Protein AF-A0AAP2RZM5-F1 (afdb_monomer)

Mean predicted aligned error: 13.62 Å

Structure (mmCIF, N/CA/C/O backbone):
data_AF-A0AAP2RZM5-F1
#
_entry.id   AF-A0AAP2RZM5-F1
#
loop_
_atom_site.group_PDB
_atom_site.id
_atom_site.type_symbol
_atom_site.label_atom_id
_atom_site.label_alt_id
_atom_site.label_comp_id
_atom_site.label_asym_id
_atom_site.label_entity_id
_atom_site.label_seq_id
_atom_site.pdbx_PDB_ins_code
_atom_site.Cartn_x
_atom_site.Cartn_y
_atom_site.Cartn_z
_atom_site.occupancy
_atom_site.B_iso_or_equiv
_atom_site.auth_seq_id
_atom_site.auth_comp_id
_atom_site.auth_asym_id
_atom_site.auth_atom_id
_atom_site.pdbx_PDB_model_num
ATOM 1 N N . MET A 1 1 ? -26.480 -21.295 98.327 1.00 48.25 1 MET A N 1
ATOM 2 C CA . MET A 1 1 ? -26.985 -22.190 97.262 1.00 48.25 1 MET A CA 1
ATOM 3 C C . MET A 1 1 ? -27.016 -21.381 95.974 1.00 48.25 1 MET A C 1
ATOM 5 O O . MET A 1 1 ? -27.707 -20.374 95.927 1.00 48.25 1 MET A O 1
ATOM 9 N N . LYS A 1 2 ? -26.141 -21.698 95.011 1.00 50.69 2 LYS A N 1
ATOM 10 C CA . LYS A 1 2 ? -25.973 -20.930 93.764 1.00 50.69 2 LYS A CA 1
ATOM 11 C C . LYS A 1 2 ? -27.137 -21.264 92.825 1.00 50.69 2 LYS A C 1
ATOM 13 O O . LYS A 1 2 ? -27.370 -22.434 92.547 1.00 50.69 2 LYS A O 1
ATOM 18 N N . SER A 1 3 ? -27.891 -20.236 92.437 1.00 53.19 3 SER A N 1
ATOM 19 C CA . SER A 1 3 ? -29.111 -20.345 91.630 1.00 53.19 3 SER A CA 1
ATOM 20 C C . SER A 1 3 ? -28.812 -20.934 90.240 1.00 53.19 3 SER A C 1
ATOM 22 O O . SER A 1 3 ? -27.846 -20.503 89.613 1.00 53.19 3 SER A O 1
ATOM 24 N N . PRO A 1 4 ? -29.622 -21.880 89.730 1.00 59.25 4 PRO A N 1
ATOM 25 C CA . PRO A 1 4 ? -29.442 -22.463 88.397 1.00 59.25 4 PRO A CA 1
ATOM 26 C C . PRO A 1 4 ? -29.760 -21.472 87.261 1.00 59.25 4 PRO A C 1
ATOM 28 O O . PRO A 1 4 ? -29.363 -21.694 86.118 1.00 59.25 4 PRO A O 1
ATOM 31 N N . ASN A 1 5 ? -30.424 -20.348 87.563 1.00 58.69 5 ASN A N 1
ATOM 32 C CA . ASN A 1 5 ? -30.880 -19.387 86.555 1.00 58.69 5 ASN A CA 1
ATOM 33 C C . ASN A 1 5 ? -29.740 -18.604 85.885 1.00 58.69 5 ASN A C 1
ATOM 35 O O . ASN A 1 5 ? -29.883 -18.188 84.738 1.00 58.69 5 ASN A O 1
ATOM 39 N N . THR A 1 6 ? -28.603 -18.413 86.559 1.00 59.38 6 THR A N 1
ATOM 40 C CA . THR A 1 6 ? -27.450 -17.694 85.989 1.00 59.38 6 THR A CA 1
ATOM 41 C C . THR A 1 6 ? -26.715 -18.507 84.925 1.00 59.38 6 THR A C 1
ATOM 43 O O . THR A 1 6 ? -26.156 -17.926 83.999 1.00 59.38 6 THR A O 1
ATOM 46 N N . LEU A 1 7 ? -26.746 -19.841 85.013 1.00 62.22 7 LEU A N 1
ATOM 47 C CA . LEU A 1 7 ? -26.141 -20.722 84.009 1.00 62.22 7 LEU A CA 1
ATOM 48 C C . LEU A 1 7 ? -26.989 -20.798 82.734 1.00 62.22 7 LEU A C 1
ATOM 50 O O . LEU A 1 7 ? -26.431 -20.770 81.641 1.00 62.22 7 LEU A O 1
ATOM 54 N N . LEU A 1 8 ? -28.322 -20.813 82.858 1.00 64.81 8 LEU A N 1
ATOM 55 C CA . LEU A 1 8 ? -29.216 -20.755 81.695 1.00 64.81 8 LEU A CA 1
ATOM 56 C C . LEU A 1 8 ? -29.110 -19.420 80.949 1.00 64.81 8 LEU A C 1
ATOM 58 O O . LEU A 1 8 ? -29.070 -19.411 79.722 1.00 64.81 8 LEU A O 1
ATOM 62 N N . ALA A 1 9 ? -29.031 -18.302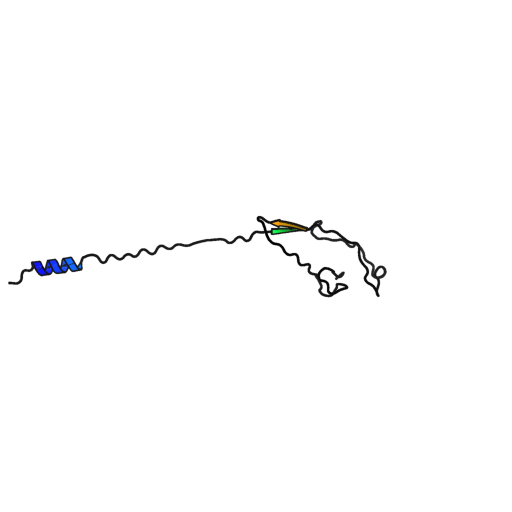 81.677 1.00 63.66 9 ALA A N 1
ATOM 63 C CA . ALA A 1 9 ? -28.878 -16.981 81.069 1.00 63.66 9 ALA A CA 1
ATOM 64 C C . ALA A 1 9 ? -27.555 -16.853 80.294 1.00 63.66 9 ALA A C 1
ATOM 66 O O . ALA A 1 9 ? -27.539 -16.313 79.190 1.00 63.66 9 ALA A O 1
ATOM 67 N N . ALA A 1 10 ? -26.461 -17.406 80.831 1.00 64.69 10 ALA A N 1
ATOM 68 C CA . ALA A 1 10 ? -25.181 -17.456 80.132 1.00 64.69 10 ALA A CA 1
ATOM 69 C C . ALA A 1 10 ? -25.256 -18.329 78.866 1.00 64.69 10 ALA A C 1
ATOM 71 O O . ALA A 1 10 ? -24.782 -17.911 77.817 1.00 64.69 10 ALA A O 1
ATOM 72 N N . LE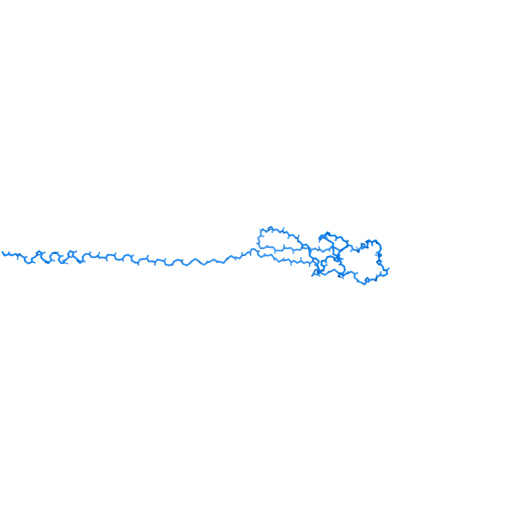U A 1 11 ? -25.914 -19.493 78.924 1.00 63.94 11 LEU A N 1
ATOM 73 C CA . LEU A 1 11 ? -26.066 -20.385 77.766 1.00 63.94 11 LEU A CA 1
ATOM 74 C C . LEU A 1 11 ? -26.891 -19.752 76.629 1.00 63.94 11 LEU A C 1
ATOM 76 O O . LEU A 1 11 ? -26.564 -19.929 75.458 1.00 63.94 11 LEU A O 1
ATOM 80 N N . LEU A 1 12 ? -27.921 -18.971 76.971 1.00 63.22 12 LEU A N 1
ATOM 81 C CA . LEU A 1 12 ? -28.747 -18.231 76.010 1.00 63.22 12 LEU A CA 1
ATOM 82 C C . LEU A 1 12 ? -27.969 -17.094 75.325 1.00 63.22 12 LEU A C 1
ATOM 84 O O . LEU A 1 12 ? -28.146 -16.870 74.129 1.00 63.22 12 LEU A O 1
ATOM 88 N N . LEU A 1 13 ? -27.056 -16.427 76.036 1.00 63.03 13 LEU A N 1
ATOM 89 C CA . LEU A 1 13 ? -26.200 -15.375 75.472 1.00 63.03 13 LEU A CA 1
ATOM 90 C C . LEU A 1 13 ? -25.136 -15.920 74.503 1.00 63.03 13 LEU A C 1
ATOM 92 O O . LEU A 1 13 ? -24.764 -15.220 73.566 1.00 63.03 13 LEU A O 1
ATOM 96 N N . LEU A 1 14 ? -24.694 -17.173 74.668 1.00 61.25 14 LEU A N 1
ATOM 97 C CA . LEU A 1 14 ? -23.797 -17.839 73.709 1.00 61.25 14 LEU A CA 1
ATOM 98 C C . LEU A 1 14 ? -24.511 -18.287 72.420 1.00 61.25 14 LEU A C 1
ATOM 100 O O . LEU A 1 14 ? -23.846 -18.606 71.438 1.00 61.25 14 LEU A O 1
ATOM 104 N N . SER A 1 15 ? -25.849 -18.300 72.411 1.00 58.88 15 SER A N 1
ATOM 105 C CA . SER A 1 15 ? -26.667 -18.646 71.239 1.00 58.88 15 SER A CA 1
ATOM 106 C C . SER A 1 15 ? -27.099 -17.437 70.402 1.00 58.88 15 SER A C 1
ATOM 108 O O . SER A 1 15 ? -27.770 -17.607 69.385 1.00 58.88 15 SER A O 1
ATOM 110 N N . ALA A 1 16 ? -26.702 -16.222 70.801 1.00 60.59 16 ALA A N 1
ATOM 111 C CA . ALA A 1 16 ? -26.964 -14.990 70.066 1.00 60.59 16 ALA A CA 1
ATOM 112 C C . ALA A 1 16 ? -26.085 -14.908 68.803 1.00 60.59 16 ALA A C 1
ATOM 114 O O . ALA A 1 16 ? -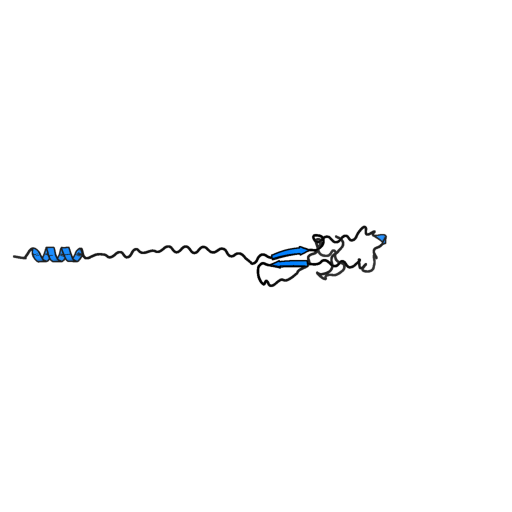25.085 -14.201 68.744 1.00 60.59 16 ALA A O 1
ATOM 115 N N . SER A 1 17 ? -26.507 -15.672 67.799 1.00 60.03 17 SER A N 1
ATOM 116 C CA . SER A 1 17 ? -26.473 -15.341 66.378 1.00 60.03 17 SER A CA 1
ATOM 117 C C . SER A 1 17 ? -25.139 -14.835 65.837 1.00 60.03 17 SER A C 1
ATOM 119 O O . SER A 1 17 ? -24.933 -13.643 65.610 1.00 60.03 17 SER A O 1
ATOM 121 N N . SER A 1 18 ? -24.268 -15.774 65.487 1.00 61.78 18 SER A N 1
ATOM 122 C CA . SER A 1 18 ? -23.291 -15.565 64.426 1.00 61.78 18 SER A CA 1
ATOM 123 C C . SER A 1 18 ? -24.040 -15.298 63.110 1.00 61.78 18 SER A C 1
ATOM 125 O O . SER A 1 18 ? -24.470 -16.211 62.408 1.00 61.78 18 SER A O 1
ATOM 127 N N . ALA A 1 19 ? -24.251 -14.023 62.783 1.00 64.06 19 ALA A N 1
ATOM 128 C CA . ALA A 1 19 ? -24.770 -13.619 61.484 1.00 64.06 19 ALA A CA 1
ATOM 129 C C . ALA A 1 19 ? -23.660 -13.798 60.436 1.00 64.06 19 ALA A C 1
ATOM 131 O O . ALA A 1 19 ? -22.807 -12.929 60.258 1.00 64.06 19 ALA A O 1
ATOM 132 N N . ILE A 1 20 ? -23.638 -14.950 59.763 1.00 64.44 20 ILE A N 1
ATOM 133 C CA . ILE A 1 20 ? -22.768 -15.167 58.606 1.00 64.44 20 ILE A CA 1
ATOM 134 C C . ILE A 1 20 ? -23.404 -14.422 57.429 1.00 64.44 20 ILE A C 1
ATOM 136 O O . ILE A 1 20 ? -24.362 -14.889 56.817 1.00 64.44 20 ILE A O 1
ATOM 140 N N . ALA A 1 21 ? -22.871 -13.245 57.111 1.00 61.91 21 ALA A N 1
ATOM 141 C CA . ALA A 1 21 ? -23.176 -12.542 55.871 1.00 61.91 21 ALA A CA 1
ATOM 142 C C . ALA A 1 21 ? -22.336 -13.142 54.731 1.00 61.91 21 ALA A C 1
ATOM 144 O O . ALA A 1 21 ? -21.352 -12.557 54.287 1.00 61.91 21 ALA A O 1
ATOM 145 N N . ALA A 1 22 ? -22.702 -14.340 54.273 1.00 62.09 22 ALA A N 1
ATOM 146 C CA . ALA A 1 22 ? -22.141 -14.927 53.059 1.00 62.09 22 ALA A CA 1
ATOM 147 C C . ALA A 1 22 ? -22.977 -14.469 51.857 1.00 62.09 22 ALA A C 1
ATOM 149 O O . ALA A 1 22 ? -23.831 -15.198 51.367 1.00 62.09 22 ALA A O 1
ATOM 150 N N . SER A 1 23 ? -22.772 -13.228 51.417 1.00 65.12 23 SER A N 1
ATOM 151 C CA . SER A 1 23 ? -23.383 -12.723 50.186 1.00 65.12 23 SER A CA 1
ATOM 152 C C . SER A 1 23 ? -22.289 -12.400 49.179 1.00 65.12 23 SER A C 1
ATOM 154 O O . SER A 1 23 ? -21.917 -11.242 49.003 1.00 65.12 23 SER A O 1
ATOM 156 N N . SER A 1 24 ? -21.751 -13.428 48.525 1.00 69.94 24 SER A N 1
ATOM 157 C CA . SER A 1 24 ? -20.984 -13.246 47.294 1.00 69.94 24 SER A CA 1
ATOM 158 C C . SER A 1 24 ? -21.966 -13.137 46.128 1.00 69.94 24 SER A C 1
ATOM 160 O O . SER A 1 24 ? -22.720 -14.072 45.865 1.00 69.94 24 SER A O 1
ATOM 162 N N . VAL A 1 25 ? -21.981 -11.990 45.452 1.00 74.75 25 VAL A N 1
ATOM 163 C CA . VAL A 1 25 ? -22.685 -11.821 44.176 1.00 74.75 25 VAL A CA 1
ATOM 164 C C . VAL A 1 25 ? -21.664 -12.032 43.068 1.00 74.75 25 VAL A C 1
ATOM 166 O O . VAL A 1 25 ? -20.729 -11.242 42.943 1.00 74.75 25 VAL A O 1
ATOM 169 N N . ASP A 1 26 ? -21.842 -13.082 42.272 1.00 76.94 26 ASP A N 1
ATOM 170 C CA . ASP A 1 26 ? -21.085 -13.258 41.036 1.00 76.94 26 ASP A CA 1
ATOM 171 C C . ASP A 1 26 ? -21.662 -12.336 39.958 1.00 76.94 26 ASP A C 1
ATOM 173 O O . ASP A 1 26 ? -22.787 -12.519 39.489 1.00 76.94 26 ASP A O 1
ATOM 177 N N . LEU A 1 27 ? -20.889 -11.320 39.571 1.00 73.75 27 LEU A N 1
ATOM 178 C CA . LEU A 1 27 ? -21.189 -10.466 38.428 1.00 73.75 27 LEU A CA 1
ATOM 179 C C . LEU A 1 27 ? -20.300 -10.887 37.258 1.00 73.75 27 LEU A C 1
ATOM 181 O O . LEU A 1 27 ? -19.132 -10.508 37.185 1.00 73.75 27 LEU A O 1
ATOM 185 N N . SER A 1 28 ? -20.869 -11.647 36.324 1.00 78.06 28 SER A N 1
ATOM 186 C CA . SER A 1 28 ? -20.210 -11.929 35.049 1.00 78.06 28 SER A CA 1
ATOM 187 C C . SER A 1 28 ? -20.560 -10.841 34.038 1.00 78.06 28 SER A C 1
ATOM 189 O O . SER A 1 28 ? -21.710 -10.724 33.610 1.00 78.06 28 SER A O 1
ATOM 191 N N . VAL A 1 29 ? -19.569 -10.033 33.656 1.00 82.75 29 VAL A N 1
ATOM 192 C CA . VAL A 1 29 ? -19.704 -9.060 32.567 1.00 82.75 29 VAL A CA 1
ATOM 193 C C . VAL A 1 29 ? -19.224 -9.719 31.283 1.00 82.75 29 VAL A C 1
ATOM 195 O O . VAL A 1 29 ? -18.038 -9.998 31.120 1.00 82.75 29 VAL A O 1
ATOM 198 N N . HIS A 1 30 ? -20.150 -9.939 30.356 1.00 79.38 30 HIS A N 1
ATOM 199 C CA . HIS A 1 30 ? -19.828 -10.362 29.001 1.00 79.38 30 HIS A CA 1
ATOM 200 C C . HIS A 1 30 ? -19.926 -9.159 28.067 1.00 79.38 30 HIS A C 1
ATOM 202 O O . HIS A 1 30 ? -20.949 -8.481 28.016 1.00 79.38 30 HIS A O 1
ATOM 208 N N . GLY A 1 31 ? -18.856 -8.904 27.323 1.00 74.94 31 GLY A N 1
ATOM 209 C CA . GLY A 1 31 ? -18.818 -7.900 26.271 1.00 74.94 31 GLY A CA 1
ATOM 210 C C . GLY A 1 31 ? -18.099 -8.466 25.057 1.00 74.94 31 GLY A C 1
ATOM 211 O O . GLY A 1 31 ? -17.083 -9.146 25.198 1.00 74.94 31 GLY A O 1
ATOM 212 N N . LEU A 1 32 ? -18.634 -8.192 23.871 1.00 79.50 32 LEU A N 1
ATOM 213 C CA . LEU A 1 32 ? -17.978 -8.479 22.602 1.00 79.50 32 LEU A CA 1
ATOM 214 C C . LEU A 1 32 ? -17.485 -7.155 22.025 1.00 79.50 32 LEU A C 1
ATOM 216 O O . LEU A 1 32 ? -18.292 -6.287 21.691 1.00 79.50 32 LEU A O 1
ATOM 220 N N . ILE A 1 33 ? -16.169 -6.996 21.897 1.00 69.44 33 ILE A N 1
ATOM 221 C CA . ILE A 1 33 ? -15.614 -5.891 21.118 1.00 69.44 33 ILE A CA 1
ATOM 222 C C . ILE A 1 33 ? -15.730 -6.289 19.650 1.00 69.44 33 ILE A C 1
ATOM 224 O O . ILE A 1 33 ? -14.977 -7.136 19.176 1.00 69.44 33 ILE A O 1
ATOM 228 N N . THR A 1 34 ? -16.694 -5.694 18.950 1.00 71.12 34 THR A N 1
ATOM 229 C CA . THR A 1 34 ? -16.769 -5.779 17.488 1.00 71.12 34 THR A CA 1
ATOM 230 C C . THR A 1 34 ? -16.046 -4.551 16.942 1.00 71.12 34 THR A C 1
ATOM 232 O O . THR A 1 34 ? -16.578 -3.447 17.079 1.00 71.12 34 THR A O 1
ATOM 235 N N . PRO A 1 35 ? -14.809 -4.676 16.423 1.00 67.12 35 PRO A N 1
ATOM 236 C CA . PRO A 1 35 ? -14.169 -3.557 15.742 1.00 67.12 35 PRO A CA 1
ATOM 237 C C . PRO A 1 35 ? -15.039 -3.144 14.553 1.00 67.12 35 PRO A C 1
ATOM 239 O O . PRO A 1 35 ? -15.671 -4.002 13.938 1.00 67.12 35 PRO A O 1
ATOM 242 N N . SER A 1 36 ? -15.083 -1.846 14.237 1.00 69.00 36 SER A N 1
ATOM 243 C CA . SER A 1 36 ? -15.793 -1.368 13.050 1.00 69.00 36 SER A CA 1
ATOM 244 C C . SER A 1 36 ? -15.269 -2.115 11.825 1.00 69.00 36 SER A C 1
ATOM 246 O O . SER A 1 36 ? -14.106 -1.975 11.443 1.00 69.00 36 SER A O 1
ATOM 248 N N . ALA A 1 37 ? -16.114 -2.955 11.233 1.00 82.56 37 ALA A N 1
ATOM 249 C CA . ALA A 1 37 ? -15.743 -3.677 10.034 1.00 82.56 37 ALA A CA 1
ATOM 250 C C . ALA A 1 37 ? -15.732 -2.694 8.861 1.00 82.56 37 ALA A C 1
ATOM 252 O O . ALA A 1 37 ? -16.624 -1.848 8.726 1.00 82.56 37 ALA A O 1
ATOM 253 N N . CYS A 1 38 ? -14.705 -2.798 8.022 1.00 90.44 38 CYS A N 1
ATOM 254 C CA . CYS A 1 38 ? -14.657 -2.118 6.741 1.00 90.44 38 CYS A CA 1
ATOM 255 C C . CYS A 1 38 ? -14.557 -3.168 5.639 1.00 90.44 38 CYS A C 1
ATOM 257 O O . CYS A 1 38 ? -13.725 -4.071 5.710 1.00 90.44 38 CYS A O 1
ATOM 259 N N . GLU A 1 39 ? -15.380 -3.030 4.610 1.00 93.44 39 GLU A N 1
ATOM 260 C CA . GLU A 1 39 ? -15.331 -3.851 3.410 1.00 93.44 39 GLU A CA 1
ATOM 261 C C . GLU A 1 39 ? -14.663 -3.039 2.288 1.00 93.44 39 GLU A C 1
ATOM 263 O O . GLU A 1 39 ? -15.251 -2.061 1.803 1.00 93.44 39 GLU A O 1
ATOM 268 N N . PRO A 1 40 ? -13.415 -3.371 1.904 1.00 93.19 40 PRO A N 1
ATOM 269 C CA . PRO A 1 40 ? -12.764 -2.756 0.762 1.00 93.19 40 PRO A CA 1
ATOM 270 C C . PRO A 1 40 ? -13.218 -3.421 -0.541 1.00 93.19 40 PRO A C 1
ATOM 272 O O . PRO A 1 40 ? -13.324 -4.641 -0.643 1.00 93.19 40 PRO A O 1
ATOM 275 N N . GLY A 1 41 ? -13.416 -2.610 -1.570 1.00 95.12 41 GLY A N 1
ATOM 276 C CA . GLY A 1 41 ? -13.689 -3.047 -2.929 1.00 95.12 41 GLY A CA 1
ATOM 277 C C . GLY A 1 41 ? -12.910 -2.206 -3.929 1.00 95.12 41 GLY A C 1
ATOM 278 O O . GLY A 1 41 ? -12.792 -0.991 -3.781 1.00 95.12 41 GLY A O 1
ATOM 279 N N . LEU A 1 42 ? -12.395 -2.855 -4.968 1.00 96.06 42 LEU A N 1
ATOM 280 C CA . LEU A 1 42 ? -11.769 -2.194 -6.108 1.00 96.06 42 LEU A CA 1
ATOM 281 C C . LEU A 1 42 ? -12.656 -2.353 -7.342 1.00 96.06 42 LEU A C 1
ATOM 283 O O . LEU A 1 42 ? -13.252 -3.412 -7.565 1.00 96.06 42 LEU A O 1
ATOM 287 N N . SER A 1 43 ? -12.717 -1.316 -8.176 1.00 96.31 43 SER A N 1
ATOM 288 C CA . SER A 1 43 ? -13.317 -1.419 -9.509 1.00 96.31 43 SER A CA 1
ATOM 289 C C . SER A 1 43 ? -12.720 -2.601 -10.281 1.00 96.31 43 SER A C 1
ATOM 291 O O . SER A 1 43 ? -11.530 -2.887 -10.150 1.00 96.31 43 SER A O 1
ATOM 293 N N . ASN A 1 44 ? -13.534 -3.286 -11.088 1.00 94.69 44 ASN A N 1
ATOM 294 C CA . ASN A 1 44 ? -13.112 -4.463 -11.863 1.00 94.69 44 ASN A CA 1
ATOM 295 C C . ASN A 1 44 ? -12.495 -5.603 -11.013 1.00 94.69 44 ASN A C 1
ATOM 297 O O . ASN A 1 44 ? -11.673 -6.383 -11.495 1.00 94.69 44 ASN A O 1
ATOM 301 N N . GLY A 1 45 ? -12.840 -5.678 -9.721 1.00 93.19 45 GLY A N 1
ATOM 302 C CA . GLY A 1 45 ? -12.284 -6.671 -8.797 1.00 93.19 45 GLY A CA 1
ATOM 303 C C . GLY A 1 45 ? -10.792 -6.482 -8.505 1.00 93.19 45 GLY A C 1
ATOM 304 O O . GLY A 1 45 ? -10.142 -7.427 -8.077 1.00 93.19 45 GLY A O 1
ATOM 305 N N . GLY A 1 46 ? -10.242 -5.290 -8.764 1.00 92.62 46 GLY A N 1
ATOM 306 C CA . GLY A 1 46 ? -8.814 -4.999 -8.599 1.00 92.62 46 GLY A CA 1
ATOM 307 C C . GLY A 1 46 ? -7.936 -5.439 -9.770 1.00 92.62 46 GLY A C 1
ATOM 308 O O . GLY A 1 46 ? -6.720 -5.298 -9.695 1.00 92.62 46 GLY A O 1
ATOM 309 N N . ASN A 1 47 ? -8.528 -5.932 -10.861 1.00 93.06 47 ASN A N 1
ATOM 310 C CA . ASN A 1 47 ? -7.775 -6.355 -12.036 1.00 93.06 47 ASN A CA 1
ATOM 311 C C . ASN A 1 47 ? -7.507 -5.180 -12.981 1.00 93.06 47 ASN A C 1
ATOM 313 O O . ASN A 1 47 ? -8.435 -4.485 -13.410 1.00 93.06 47 ASN A O 1
ATOM 317 N N . VAL A 1 48 ? -6.241 -5.021 -13.360 1.00 91.25 48 VAL A N 1
ATOM 318 C CA . VAL A 1 48 ? -5.789 -4.135 -14.437 1.00 91.25 48 VAL A CA 1
ATOM 319 C C . VAL A 1 48 ? -5.186 -5.008 -15.526 1.00 91.25 48 VAL A C 1
ATOM 321 O O . VAL A 1 48 ? -4.174 -5.667 -15.303 1.00 91.25 48 VAL A O 1
ATOM 324 N N . ASP A 1 49 ? -5.821 -5.029 -16.695 1.00 90.62 49 ASP A N 1
ATOM 325 C CA . ASP A 1 49 ? -5.299 -5.734 -17.863 1.00 90.62 49 ASP A CA 1
ATOM 326 C C . ASP A 1 49 ? -4.375 -4.799 -18.649 1.00 90.62 49 ASP A C 1
ATOM 328 O O . ASP A 1 49 ? -4.825 -3.828 -19.258 1.00 90.62 49 ASP A O 1
ATOM 332 N N . LEU A 1 50 ? -3.075 -5.093 -18.610 1.00 90.25 50 LEU A N 1
ATOM 333 C CA . LEU A 1 50 ? -2.051 -4.389 -19.388 1.00 90.25 50 LEU A CA 1
ATOM 334 C C . LEU A 1 50 ? -1.959 -4.916 -20.832 1.00 90.25 50 LEU A C 1
ATOM 336 O O . LEU A 1 50 ? -1.185 -4.401 -21.640 1.00 90.25 50 LEU A O 1
ATOM 340 N N . GLY A 1 51 ? -2.729 -5.954 -21.164 1.00 89.8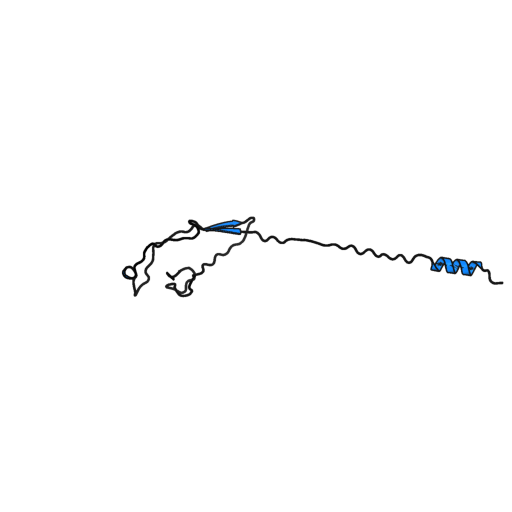1 51 GLY A N 1
ATOM 341 C CA . GLY A 1 51 ? -2.675 -6.653 -22.433 1.00 89.81 51 GLY A CA 1
ATOM 342 C C . GLY A 1 51 ? -1.377 -7.439 -22.620 1.00 89.81 51 GLY A C 1
ATOM 343 O O . GLY A 1 51 ? -0.692 -7.842 -21.677 1.00 89.81 51 GLY A O 1
ATOM 344 N N . LYS A 1 52 ? -1.030 -7.684 -23.886 1.00 90.00 52 LYS A N 1
ATOM 345 C CA . LYS A 1 52 ? 0.200 -8.386 -24.259 1.00 90.00 52 LYS A CA 1
ATOM 346 C C . LYS A 1 52 ? 1.341 -7.388 -24.426 1.00 90.00 52 LYS A C 1
ATOM 348 O O . LYS A 1 52 ? 1.404 -6.696 -25.437 1.00 90.00 52 LYS A O 1
ATOM 353 N N . LEU A 1 53 ? 2.273 -7.390 -23.480 1.00 90.31 53 LEU A N 1
ATOM 354 C CA . LEU A 1 53 ? 3.514 -6.624 -23.571 1.00 90.31 53 LEU A CA 1
ATOM 355 C C . LEU A 1 53 ? 4.617 -7.490 -24.191 1.00 90.31 53 LEU A C 1
ATOM 357 O O . LEU A 1 53 ? 4.937 -8.568 -23.688 1.00 90.31 53 LEU A O 1
ATOM 361 N N . SER A 1 54 ? 5.192 -7.043 -25.307 1.00 90.25 54 SER A N 1
ATOM 362 C CA . SER A 1 54 ? 6.378 -7.668 -25.897 1.00 90.25 54 SER A CA 1
ATOM 363 C C . SER A 1 54 ? 7.632 -7.013 -25.334 1.00 90.25 54 SER A C 1
ATOM 365 O O . SER A 1 54 ? 7.715 -5.793 -25.254 1.00 90.25 54 SER A O 1
ATOM 367 N N . ALA A 1 55 ? 8.657 -7.810 -25.026 1.00 89.19 55 ALA A N 1
ATOM 368 C CA . ALA A 1 55 ? 9.945 -7.289 -24.560 1.00 89.19 55 ALA A CA 1
ATOM 369 C C . ALA A 1 55 ? 10.590 -6.298 -25.548 1.00 89.19 55 ALA A C 1
ATOM 371 O O . ALA A 1 55 ? 11.366 -5.446 -25.139 1.00 89.19 55 ALA A O 1
ATOM 372 N N . LYS A 1 56 ? 10.259 -6.394 -26.844 1.00 91.25 56 LYS A N 1
ATOM 373 C CA . LYS A 1 56 ? 10.739 -5.460 -27.876 1.00 91.25 56 LYS A CA 1
ATOM 374 C C . LYS A 1 56 ? 10.094 -4.075 -27.792 1.00 91.25 56 LYS A C 1
ATOM 376 O O . LYS A 1 56 ? 10.657 -3.131 -28.331 1.00 91.25 56 LYS A O 1
ATOM 381 N N . ASP A 1 57 ? 8.933 -3.980 -27.149 1.00 88.19 57 ASP A N 1
ATOM 382 C CA . ASP A 1 57 ? 8.202 -2.725 -26.957 1.00 88.19 57 ASP A CA 1
ATOM 383 C C . ASP A 1 57 ? 8.655 -2.009 -25.668 1.00 88.19 57 ASP A C 1
ATOM 385 O O . ASP A 1 57 ? 8.192 -0.910 -25.370 1.00 88.19 57 ASP A O 1
ATOM 389 N N . LEU A 1 58 ? 9.564 -2.628 -24.902 1.00 91.12 58 LEU A N 1
ATOM 390 C CA . LEU A 1 58 ? 10.155 -2.083 -23.685 1.00 91.12 58 LEU A CA 1
ATOM 391 C C . LEU A 1 58 ? 11.572 -1.566 -23.967 1.00 91.12 58 LEU A C 1
ATOM 393 O O . LEU A 1 58 ? 12.351 -2.182 -24.696 1.00 91.12 58 LEU A O 1
ATOM 397 N N . ASN A 1 59 ? 11.925 -0.443 -23.348 1.00 90.56 59 ASN A N 1
ATOM 398 C CA . ASN A 1 59 ? 13.276 0.105 -23.393 1.00 90.56 59 ASN A CA 1
ATOM 399 C C . ASN A 1 59 ? 14.185 -0.617 -22.391 1.00 90.56 59 ASN A C 1
ATOM 401 O O . ASN A 1 59 ? 13.814 -0.825 -21.239 1.00 90.56 59 ASN A O 1
ATOM 405 N N . VAL A 1 60 ? 15.394 -0.967 -22.834 1.00 87.06 60 VAL A N 1
ATOM 406 C CA . VAL A 1 60 ? 16.402 -1.644 -21.997 1.00 87.06 60 VAL A CA 1
ATOM 407 C C . VAL A 1 60 ? 17.152 -0.652 -21.107 1.00 87.06 60 VAL A C 1
ATOM 409 O O . VAL A 1 60 ? 17.531 -0.985 -19.989 1.00 87.06 60 VAL A O 1
ATOM 412 N N . GLU A 1 61 ? 17.369 0.568 -21.601 1.00 87.69 61 GLU A N 1
ATOM 413 C CA . GLU A 1 61 ? 18.201 1.571 -20.925 1.00 87.69 61 GLU A CA 1
ATOM 414 C C . GLU A 1 61 ? 17.391 2.583 -20.110 1.00 87.69 61 GLU A C 1
ATOM 416 O O . GLU A 1 61 ? 17.922 3.213 -19.198 1.00 87.69 61 GLU A O 1
ATOM 421 N N . THR A 1 62 ? 16.108 2.758 -20.430 1.00 89.31 62 THR A N 1
ATOM 422 C CA . THR A 1 62 ? 15.251 3.788 -19.833 1.00 89.31 62 THR A CA 1
ATOM 423 C C . THR A 1 62 ? 13.921 3.210 -19.368 1.00 89.31 62 THR A C 1
ATOM 425 O O . THR A 1 62 ? 13.451 2.183 -19.857 1.00 89.31 62 THR A O 1
ATOM 428 N N . THR A 1 63 ? 13.285 3.878 -18.407 1.00 88.44 63 THR A N 1
ATOM 429 C CA . THR A 1 63 ? 11.965 3.483 -17.910 1.00 88.44 63 THR A CA 1
ATOM 430 C C . THR A 1 63 ? 10.935 3.534 -19.032 1.00 88.44 63 THR A C 1
ATOM 432 O O . THR A 1 63 ? 10.762 4.561 -19.690 1.00 88.44 63 THR A O 1
ATOM 435 N N . THR A 1 64 ? 10.186 2.448 -19.202 1.00 90.06 64 THR A N 1
ATOM 436 C CA . THR A 1 64 ? 9.007 2.444 -20.071 1.00 90.06 64 THR A CA 1
ATOM 437 C C . THR A 1 64 ? 7.771 2.659 -19.211 1.00 90.06 64 THR A C 1
ATOM 439 O O . THR A 1 64 ? 7.356 1.760 -18.486 1.00 90.06 64 THR A O 1
ATOM 442 N N . ASN A 1 65 ? 7.196 3.862 -19.265 1.00 87.69 65 ASN A N 1
ATOM 443 C CA . ASN A 1 65 ? 5.925 4.129 -18.597 1.00 87.69 65 ASN A CA 1
ATOM 444 C C . ASN A 1 65 ? 4.803 3.441 -19.375 1.00 87.69 65 ASN A C 1
ATOM 446 O O . ASN A 1 65 ? 4.564 3.753 -20.542 1.00 87.69 65 ASN A O 1
ATOM 450 N N . LEU A 1 66 ? 4.126 2.505 -18.719 1.00 88.75 66 LEU A N 1
ATOM 451 C CA . LEU A 1 66 ? 2.936 1.865 -19.262 1.00 88.75 66 LEU A CA 1
ATOM 452 C C . LEU A 1 66 ? 1.733 2.803 -19.158 1.00 88.75 66 LEU A C 1
ATOM 454 O O . LEU A 1 66 ? 1.780 3.841 -18.492 1.00 88.75 66 LEU A O 1
ATOM 458 N N . GLN A 1 67 ? 0.645 2.440 -19.834 1.00 87.38 67 GLN A N 1
ATOM 459 C CA . GLN A 1 67 ? -0.591 3.205 -19.764 1.00 87.38 67 GLN A CA 1
ATOM 460 C C . GLN A 1 67 ? -1.056 3.337 -18.307 1.00 87.38 67 GLN A C 1
ATOM 462 O O . GLN A 1 67 ? -1.055 2.378 -17.540 1.00 87.38 67 GLN A O 1
ATOM 467 N N . HIS A 1 68 ? -1.468 4.545 -17.925 1.00 87.50 68 HIS A N 1
ATOM 468 C CA . HIS A 1 68 ? -2.043 4.771 -16.607 1.00 87.50 68 HIS A CA 1
ATOM 469 C C . HIS A 1 68 ? -3.446 4.169 -16.550 1.00 87.50 68 HIS A C 1
ATOM 471 O O . HIS A 1 68 ? -4.307 4.489 -17.374 1.00 87.50 68 HIS A O 1
ATOM 477 N N . HIS A 1 69 ? -3.685 3.346 -15.534 1.00 88.75 69 HIS A N 1
ATOM 478 C CA . HIS A 1 69 ? -4.996 2.795 -15.232 1.00 88.75 69 HIS A CA 1
ATOM 479 C C . HIS A 1 69 ? -5.478 3.348 -13.898 1.00 88.75 69 HIS A C 1
ATOM 481 O O . HIS A 1 69 ? -4.761 3.319 -12.900 1.00 88.75 69 HIS A O 1
ATOM 487 N N . VAL A 1 70 ? -6.705 3.863 -13.885 1.00 91.44 70 VAL A N 1
ATOM 488 C CA . VAL A 1 70 ? -7.339 4.360 -12.665 1.00 91.44 70 VAL A CA 1
ATOM 489 C C . VAL A 1 70 ? -8.211 3.249 -12.100 1.00 91.44 70 VAL A C 1
ATOM 491 O O . VAL A 1 70 ? -9.177 2.832 -12.737 1.00 91.44 70 VAL A O 1
ATOM 494 N N . LEU A 1 71 ? -7.874 2.784 -10.898 1.00 92.69 71 LEU A N 1
ATOM 495 C CA . LEU A 1 71 ? -8.725 1.907 -10.103 1.00 92.69 71 LEU A CA 1
ATOM 496 C C . LEU A 1 71 ? -9.438 2.728 -9.034 1.00 92.69 71 LEU A C 1
ATOM 498 O O . LEU A 1 71 ? -8.810 3.470 -8.279 1.00 92.69 71 LEU A O 1
ATOM 502 N N . GLN A 1 72 ? -10.752 2.566 -8.940 1.00 95.56 72 GLN A N 1
ATOM 503 C CA . GLN A 1 72 ? -11.526 3.183 -7.876 1.00 95.56 72 GLN A CA 1
ATOM 504 C C . GLN A 1 72 ? -11.537 2.269 -6.651 1.00 95.56 72 GLN A C 1
ATOM 506 O O . GLN A 1 72 ? -12.062 1.156 -6.712 1.00 95.56 72 GLN A O 1
ATOM 511 N N . LEU A 1 73 ? -10.992 2.763 -5.540 1.00 94.88 73 LEU A N 1
ATOM 512 C CA . LEU A 1 73 ? -11.117 2.145 -4.224 1.00 94.88 73 LEU A CA 1
ATOM 513 C C . LEU A 1 73 ? -12.388 2.645 -3.533 1.00 94.88 73 LEU A C 1
ATOM 515 O O . LEU A 1 73 ? -12.589 3.846 -3.356 1.00 94.88 73 LEU A O 1
ATOM 519 N N . ASN A 1 74 ? -13.236 1.712 -3.119 1.00 95.06 74 ASN A N 1
ATOM 520 C CA . ASN A 1 74 ? -14.384 1.956 -2.263 1.00 95.06 74 ASN A CA 1
ATOM 521 C C . ASN A 1 74 ? -14.156 1.240 -0.931 1.00 95.06 74 ASN A C 1
ATOM 523 O O . ASN A 1 74 ? -13.891 0.045 -0.921 1.00 95.06 74 ASN A O 1
ATOM 527 N N . VAL A 1 75 ? -14.260 1.958 0.185 1.00 94.38 75 VAL A N 1
ATOM 528 C CA . VAL A 1 75 ? -14.185 1.360 1.522 1.00 94.38 75 VAL A CA 1
ATOM 529 C C . VAL A 1 75 ? -15.477 1.693 2.247 1.00 94.38 75 VAL A C 1
ATOM 531 O O . VAL A 1 75 ? -15.757 2.863 2.510 1.00 94.38 75 VAL A O 1
ATOM 534 N N . LYS A 1 76 ? -16.284 0.673 2.537 1.00 93.81 76 LYS A N 1
ATOM 535 C CA . LYS A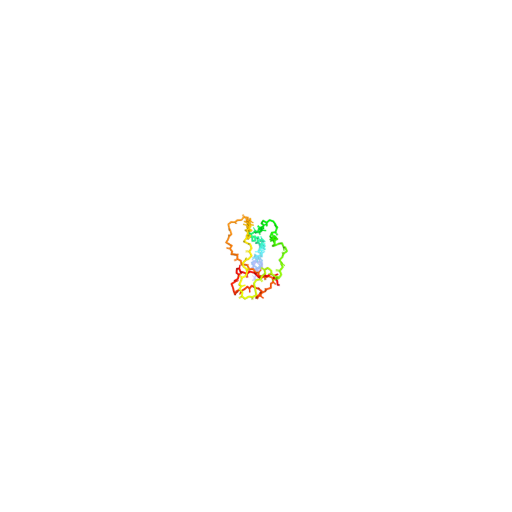 1 76 ? -17.522 0.827 3.306 1.00 93.81 76 LYS A CA 1
ATOM 536 C C . LYS A 1 76 ? -17.259 0.419 4.737 1.00 93.81 76 LYS A C 1
ATOM 538 O O . LYS A 1 76 ? -16.960 -0.741 4.978 1.00 93.81 76 LYS A O 1
ATOM 543 N N . CYS A 1 77 ? -17.387 1.356 5.663 1.00 93.06 77 CYS A N 1
ATOM 544 C CA . CYS A 1 77 ? -17.244 1.092 7.089 1.00 93.06 77 CYS A CA 1
ATOM 545 C C . CYS A 1 77 ? -18.583 1.310 7.798 1.00 93.06 77 CYS A C 1
ATOM 547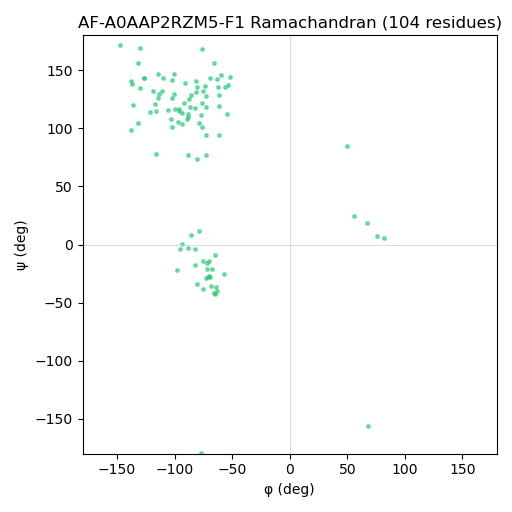 O O . CYS A 1 77 ? -19.351 2.194 7.419 1.00 93.06 77 CYS A O 1
ATOM 549 N N . GLU A 1 78 ? -18.847 0.536 8.848 1.00 91.00 78 GLU A N 1
ATOM 550 C CA . GLU A 1 78 ? -20.072 0.652 9.661 1.00 91.00 78 GLU A CA 1
ATOM 551 C C . GLU A 1 78 ? -20.101 1.914 10.544 1.00 91.00 78 GLU A C 1
ATOM 553 O O . GLU A 1 78 ? -21.151 2.319 11.041 1.00 91.00 78 GLU A O 1
ATOM 558 N N . ALA A 1 79 ? -18.944 2.553 10.730 1.00 89.50 79 ALA A N 1
ATOM 559 C CA . ALA A 1 79 ? -18.771 3.788 11.485 1.00 89.50 79 ALA A CA 1
ATOM 560 C C . ALA A 1 79 ? -17.642 4.637 10.873 1.00 89.50 79 ALA A C 1
ATOM 562 O O . ALA A 1 79 ? -16.918 4.184 9.984 1.00 89.50 79 ALA A O 1
ATOM 563 N N . ALA A 1 80 ? -17.478 5.871 11.358 1.00 89.31 80 ALA A N 1
ATOM 564 C CA . ALA A 1 80 ? -16.339 6.705 10.987 1.00 89.31 80 ALA A CA 1
ATOM 565 C C . ALA A 1 80 ? -15.025 6.037 11.430 1.00 89.31 80 ALA A C 1
ATOM 567 O O . ALA A 1 80 ? -14.806 5.820 12.621 1.00 89.31 80 ALA A O 1
ATOM 568 N N . THR A 1 81 ? -14.154 5.739 10.466 1.00 89.38 81 THR A N 1
ATOM 569 C CA . THR A 1 81 ? -12.907 4.996 10.678 1.00 89.38 81 THR A CA 1
ATOM 570 C C . THR A 1 81 ? -11.742 5.746 10.038 1.00 89.38 81 THR A C 1
ATOM 572 O O . THR A 1 81 ? -11.846 6.210 8.902 1.00 89.38 81 THR A O 1
ATOM 575 N N . LEU A 1 82 ? -10.624 5.861 10.760 1.00 91.19 82 LEU A N 1
ATOM 576 C CA . LEU A 1 82 ? -9.362 6.343 10.195 1.00 91.19 82 LEU A CA 1
ATOM 577 C C . LEU A 1 82 ? -8.730 5.241 9.343 1.00 91.19 82 LEU A C 1
ATOM 579 O O . LEU A 1 82 ? -8.619 4.101 9.788 1.00 91.19 82 LEU A O 1
ATOM 583 N N . LEU A 1 83 ? -8.302 5.592 8.134 1.00 89.12 83 LEU A N 1
ATOM 584 C CA . LEU A 1 83 ? -7.730 4.659 7.170 1.00 89.12 83 LEU A CA 1
ATOM 585 C C . LEU A 1 83 ? -6.363 5.159 6.701 1.00 89.12 83 LEU A C 1
ATOM 587 O O . LEU A 1 83 ? -6.168 6.357 6.498 1.00 89.12 83 LEU A O 1
ATOM 591 N N . ALA A 1 84 ? -5.446 4.220 6.490 1.00 91.50 84 ALA A N 1
ATOM 592 C CA . ALA A 1 84 ? -4.189 4.425 5.784 1.00 91.50 84 ALA A CA 1
ATOM 593 C C . ALA A 1 84 ? -4.099 3.382 4.668 1.00 91.50 84 ALA A C 1
ATOM 595 O O . ALA A 1 84 ? -4.551 2.248 4.838 1.00 91.50 84 ALA A O 1
ATOM 596 N N . LEU A 1 85 ? -3.546 3.777 3.527 1.00 89.62 85 LEU A N 1
ATOM 597 C CA . LEU A 1 85 ? -3.356 2.897 2.382 1.00 89.62 85 LEU A CA 1
ATOM 598 C C . LEU A 1 85 ? -1.869 2.654 2.205 1.00 89.62 85 LEU A C 1
ATOM 600 O O . LEU A 1 85 ? -1.084 3.600 2.207 1.00 89.62 85 LEU A O 1
ATOM 604 N N . GLU A 1 86 ? -1.504 1.390 2.041 1.00 89.62 86 GLU A N 1
ATOM 605 C CA . GLU A 1 86 ? -0.126 1.005 1.803 1.00 89.62 86 GLU A CA 1
ATOM 606 C C . GLU A 1 86 ? -0.051 0.029 0.621 1.00 89.62 86 GLU A C 1
ATOM 608 O O . GLU A 1 86 ? -0.431 -1.137 0.760 1.00 89.62 86 GLU A O 1
ATOM 613 N N . PRO A 1 87 ? 0.396 0.495 -0.557 1.00 87.50 87 PRO A N 1
ATOM 614 C CA . PRO A 1 87 ? 0.644 -0.383 -1.691 1.00 87.50 87 PRO A CA 1
ATOM 615 C C . PRO A 1 87 ? 1.757 -1.399 -1.385 1.00 87.50 87 PRO A C 1
ATOM 617 O O . PRO A 1 87 ? 2.751 -1.099 -0.716 1.00 87.50 87 PRO A O 1
ATOM 620 N N . ARG A 1 88 ? 1.585 -2.630 -1.880 1.00 87.12 88 ARG A N 1
ATOM 621 C CA . ARG A 1 88 ? 2.555 -3.725 -1.755 1.00 87.12 88 ARG A CA 1
ATOM 622 C C . ARG A 1 88 ? 2.688 -4.459 -3.079 1.00 87.12 88 ARG A C 1
ATOM 624 O O . ARG A 1 88 ? 1.714 -5.025 -3.567 1.00 87.12 88 ARG A O 1
ATOM 631 N N . ASP A 1 89 ? 3.901 -4.459 -3.618 1.00 87.38 89 ASP A N 1
ATOM 632 C CA . ASP A 1 89 ? 4.249 -5.271 -4.780 1.00 87.38 89 ASP A CA 1
ATOM 633 C C . ASP A 1 89 ? 4.256 -6.759 -4.389 1.00 87.38 89 ASP A C 1
ATOM 635 O O . ASP A 1 89 ? 4.669 -7.117 -3.280 1.00 87.38 89 ASP A O 1
ATOM 639 N N . ASN A 1 90 ? 3.820 -7.635 -5.296 1.00 87.62 90 ASN A N 1
ATOM 640 C CA . ASN A 1 90 ? 3.924 -9.079 -5.097 1.00 87.62 90 ASN A CA 1
ATOM 641 C C . ASN A 1 90 ? 5.388 -9.558 -5.108 1.00 87.62 90 ASN A C 1
ATOM 643 O O . ASN A 1 90 ? 5.697 -10.607 -4.538 1.00 87.62 90 ASN A O 1
ATOM 647 N N . ARG A 1 91 ? 6.291 -8.772 -5.707 1.00 89.12 91 ARG A N 1
ATOM 648 C CA . ARG A 1 91 ? 7.719 -9.032 -5.773 1.00 89.12 91 ARG A CA 1
ATOM 649 C C . ARG A 1 91 ? 8.494 -7.741 -5.531 1.00 89.12 91 ARG A C 1
ATOM 651 O O . ARG A 1 91 ? 8.725 -6.931 -6.429 1.00 89.12 91 ARG A O 1
ATOM 658 N N . ALA A 1 92 ? 8.945 -7.591 -4.290 1.00 86.50 92 ALA A N 1
ATOM 659 C CA . ALA A 1 92 ? 9.777 -6.473 -3.864 1.00 86.50 92 ALA A CA 1
ATOM 660 C C . ALA A 1 92 ? 11.024 -6.312 -4.755 1.00 86.50 92 ALA A C 1
ATOM 662 O O . ALA A 1 92 ? 11.681 -7.296 -5.103 1.00 86.50 92 ALA A O 1
ATOM 663 N N . GLY A 1 93 ? 11.341 -5.065 -5.111 1.00 84.38 93 GLY A N 1
ATOM 664 C CA . GLY A 1 93 ? 12.487 -4.719 -5.958 1.00 84.38 93 GLY A CA 1
ATOM 665 C C . GLY A 1 93 ? 12.299 -5.004 -7.453 1.00 84.38 93 GLY A C 1
ATOM 666 O O . GLY A 1 93 ? 13.261 -4.901 -8.207 1.00 84.38 93 GLY A O 1
ATOM 667 N N . SER A 1 94 ? 11.095 -5.386 -7.897 1.00 87.12 94 SER A N 1
ATOM 668 C CA . SER A 1 94 ? 10.782 -5.524 -9.329 1.00 87.12 94 SER A CA 1
ATOM 669 C C . SER A 1 94 ? 10.414 -4.190 -9.999 1.00 87.12 94 SER A C 1
ATOM 671 O O . SER A 1 94 ? 10.452 -4.083 -11.227 1.00 87.12 94 SER A O 1
ATOM 673 N N . GLY A 1 95 ? 10.075 -3.175 -9.199 1.00 86.94 95 GLY A N 1
ATOM 674 C CA . GLY A 1 95 ? 9.858 -1.805 -9.648 1.00 86.94 95 GLY A CA 1
ATOM 675 C C . GLY A 1 95 ? 11.137 -1.156 -10.181 1.00 86.94 95 GLY A C 1
ATOM 676 O O . GLY A 1 95 ? 12.252 -1.547 -9.845 1.00 86.94 95 GLY A O 1
ATOM 677 N N . HIS A 1 96 ? 10.971 -0.149 -11.039 1.00 82.88 96 HIS A N 1
ATOM 678 C CA . HIS A 1 96 ? 12.099 0.592 -11.610 1.00 82.88 96 HIS A CA 1
ATOM 679 C C . HIS A 1 96 ? 12.834 1.467 -10.578 1.00 82.88 96 HIS A C 1
ATOM 681 O O . HIS A 1 96 ? 14.020 1.742 -10.741 1.00 82.88 96 HIS A O 1
ATOM 687 N N . ASP A 1 97 ? 12.133 1.921 -9.541 1.00 80.06 97 ASP A N 1
ATOM 688 C CA . ASP A 1 97 ? 12.687 2.719 -8.454 1.00 80.06 97 ASP A CA 1
ATOM 689 C C . ASP A 1 97 ? 12.286 2.137 -7.089 1.00 80.06 97 ASP A C 1
ATOM 691 O O . ASP A 1 97 ? 11.448 1.244 -6.988 1.00 80.06 97 ASP A O 1
ATOM 695 N N . GLU A 1 98 ? 12.910 2.643 -6.027 1.00 73.50 98 GLU A N 1
ATOM 696 C CA . GLU A 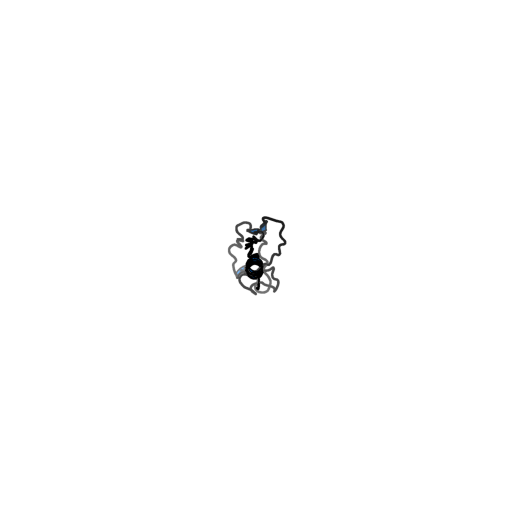1 98 ? 12.660 2.219 -4.641 1.00 73.50 98 GLU A CA 1
ATOM 697 C C . GLU A 1 98 ? 11.372 2.838 -4.056 1.00 73.50 98 GLU A C 1
ATOM 699 O O . GLU A 1 98 ? 11.153 2.809 -2.843 1.00 73.50 98 GLU A O 1
ATOM 704 N N . THR A 1 99 ? 10.524 3.467 -4.882 1.00 74.62 99 THR A N 1
ATOM 705 C CA . THR A 1 99 ? 9.290 4.077 -4.383 1.00 74.62 99 THR A CA 1
ATOM 706 C C . THR A 1 99 ? 8.210 3.014 -4.222 1.00 74.62 99 THR A C 1
ATOM 708 O O . THR A 1 99 ? 7.933 2.232 -5.126 1.00 74.62 99 THR A O 1
ATOM 711 N N . ALA A 1 100 ? 7.548 3.002 -3.063 1.00 70.75 100 ALA A N 1
ATOM 712 C CA . ALA A 1 100 ? 6.511 2.013 -2.752 1.00 70.75 100 ALA A CA 1
ATOM 713 C C . ALA A 1 100 ? 5.262 2.108 -3.655 1.00 70.75 100 ALA A C 1
ATOM 715 O O . ALA A 1 100 ? 4.391 1.244 -3.594 1.00 70.75 100 ALA A O 1
ATOM 716 N N . GLU A 1 101 ? 5.159 3.154 -4.477 1.00 76.56 101 GLU A N 1
ATOM 717 C CA . GLU A 1 101 ? 4.008 3.437 -5.339 1.00 76.56 101 GLU A CA 1
ATOM 718 C C . GLU A 1 101 ? 4.178 2.913 -6.773 1.00 76.56 101 GLU A C 1
ATOM 720 O O . GLU A 1 101 ? 3.254 3.017 -7.581 1.00 76.56 101 GLU A O 1
ATOM 725 N N . ARG A 1 102 ? 5.345 2.348 -7.109 1.00 82.81 102 ARG A N 1
ATOM 726 C CA . ARG A 1 102 ? 5.641 1.831 -8.447 1.00 82.81 102 ARG A CA 1
ATOM 727 C C . ARG A 1 102 ? 5.897 0.339 -8.408 1.00 82.81 102 ARG A C 1
ATOM 729 O O . ARG A 1 102 ? 6.823 -0.131 -7.759 1.00 82.81 102 ARG A O 1
ATOM 736 N N . PHE A 1 103 ? 5.081 -0.390 -9.159 1.00 87.38 103 PHE A N 1
ATOM 737 C CA . PHE A 1 103 ? 5.175 -1.839 -9.250 1.00 87.38 103 PHE A CA 1
ATOM 738 C C . PHE A 1 103 ? 5.893 -2.280 -10.518 1.00 87.38 103 PHE A C 1
ATOM 740 O O . PHE A 1 103 ? 5.788 -1.632 -11.566 1.00 87.38 103 PHE A O 1
ATOM 747 N N . GLY A 1 104 ? 6.621 -3.388 -10.414 1.00 86.94 104 GLY A N 1
ATOM 748 C CA . GLY A 1 104 ? 7.186 -4.071 -11.569 1.00 86.94 104 GLY 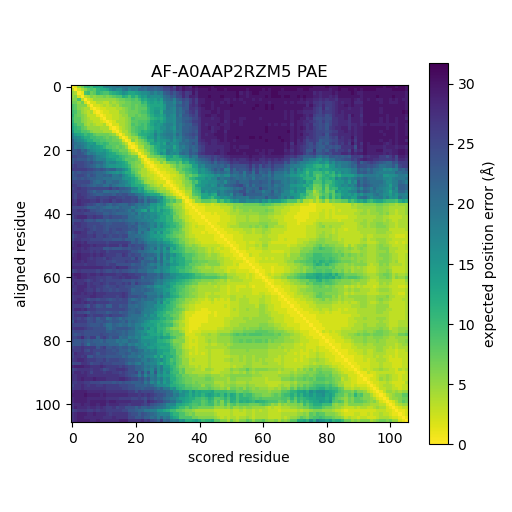A CA 1
ATOM 749 C C . GLY A 1 104 ? 6.142 -4.884 -12.335 1.00 86.94 104 GLY A C 1
ATOM 750 O O . GLY A 1 104 ? 4.967 -4.953 -11.979 1.00 86.94 104 GLY A O 1
ATOM 751 N N . LEU A 1 105 ? 6.589 -5.543 -13.403 1.00 86.25 105 LEU A N 1
ATOM 752 C CA . LEU A 1 105 ? 5.769 -6.484 -14.178 1.00 86.25 105 LEU A CA 1
ATOM 753 C C . LEU A 1 105 ? 5.777 -7.919 -13.610 1.00 86.25 105 LEU A C 1
ATOM 755 O O . LEU A 1 105 ? 5.245 -8.822 -14.257 1.00 86.25 105 LEU A O 1
ATOM 759 N N . GLY A 1 106 ? 6.362 -8.122 -12.421 1.00 74.88 106 GLY A N 1
ATOM 760 C CA . GLY A 1 106 ? 6.676 -9.436 -11.844 1.00 74.88 106 GLY A CA 1
ATOM 761 C C . GLY A 1 106 ? 8.127 -9.824 -12.077 1.00 74.88 106 GLY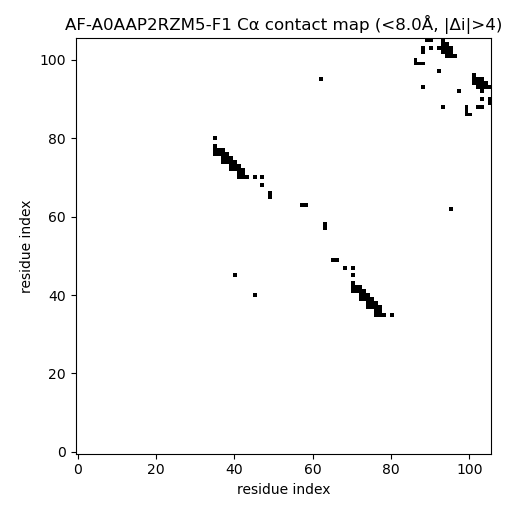 A C 1
ATOM 762 O O . GLY A 1 106 ? 8.477 -10.253 -13.192 1.00 74.88 106 GLY A O 1
#

Sequence (106 aa):
MKSPNTLLAALLLLSASSAIAASSVDLSVHGLITPSACEPGLSNGGNVDLGKLSAKDLNVETTTNLQHHVLQLNVKCEAATLLALEPRDNRAGSGHDETAERFGLG

Radius of gyration: 39.43 Å; Cα contacts (8 Å, |Δi|>4): 61; chains: 1; bounding box: 49×29×125 Å

pLDDT: mean 80.84, std 12.6, range [48.25, 96.31]

Foldseek 3Di:
DDDPVVVVVVVVVVVPDPDPPPDDDDDDDDDDDDDWDKDKAKPVRPDDDLDDDDPVNADPPDHDDGDDDDIDIDIDTPDDDDDDDFADEPDPPQFPDNDSVGYHPD

InterPro domains:
  IPR010546 Protein of unknown function DUF1120 [PF06551] (27-95)

Secondary structure (DSSP, 8-state):
---THHHHHHHHHTTS---------------------EEEEEGGGG--------GGGS-SSS--PPPP-PPPEEEEESS----------SSTT-SSSS-TT-----

Solvent-accessible surface area (backbone atoms only — not comparable to full-atom values): 7714 Å² total; per-residue (Å²): 133,84,68,72,65,64,59,55,55,52,56,55,61,76,63,68,67,86,77,78,84,84,78,84,79,87,80,85,85,85,82,82,89,74,74,79,57,63,51,76,46,42,46,78,81,66,62,79,85,82,73,89,82,53,76,86,81,46,57,90,90,49,89,67,83,71,84,89,77,90,74,52,80,45,73,52,52,85,51,96,72,92,84,84,87,80,71,76,63,98,49,82,84,46,22,95,56,94,51,70,88,50,68,41,95,114

Organism: NCBI:txid200451